Protein AF-A0A4V6NH52-F1 (afdb_monomer)

Mean predicted aligned error: 9.42 Å

pLDDT: mean 75.28, std 17.06, range [34.06, 93.0]

Structure (mmCIF, N/CA/C/O backbone):
data_AF-A0A4V6NH52-F1
#
_entry.id   AF-A0A4V6NH52-F1
#
loop_
_atom_site.group_PDB
_atom_site.id
_atom_site.type_symbol
_atom_site.label_atom_id
_atom_site.label_alt_id
_atom_site.label_comp_id
_atom_site.label_asym_id
_atom_site.label_entity_id
_atom_site.label_seq_id
_atom_site.pdbx_PDB_ins_code
_atom_site.Cartn_x
_atom_site.Cartn_y
_atom_site.Cartn_z
_atom_site.occupancy
_atom_site.B_iso_or_equiv
_atom_site.auth_seq_id
_atom_site.auth_comp_id
_atom_site.auth_asym_id
_atom_site.auth_atom_id
_atom_site.pdbx_PDB_model_num
ATOM 1 N N . MET A 1 1 ? -17.197 -12.430 18.897 1.00 43.25 1 MET A N 1
ATOM 2 C CA . MET A 1 1 ? -17.933 -11.486 18.018 1.00 43.25 1 MET A CA 1
ATOM 3 C C . MET A 1 1 ? -17.037 -10.484 17.291 1.00 43.25 1 MET A C 1
ATOM 5 O O . MET A 1 1 ? -17.205 -10.358 16.089 1.00 43.25 1 MET A O 1
ATOM 9 N N . ARG A 1 2 ? -16.056 -9.828 17.938 1.00 44.75 2 ARG A N 1
ATOM 10 C CA . ARG A 1 2 ? -15.158 -8.861 17.263 1.00 44.75 2 ARG A CA 1
ATOM 11 C C . ARG A 1 2 ? -14.350 -9.435 16.090 1.00 44.75 2 ARG A C 1
ATOM 13 O O . ARG A 1 2 ? -14.241 -8.772 15.077 1.00 44.75 2 ARG A O 1
ATOM 20 N N . ILE A 1 3 ? -13.867 -10.676 16.176 1.00 42.94 3 ILE A N 1
ATOM 21 C CA . ILE A 1 3 ? -13.068 -11.308 15.103 1.00 42.94 3 ILE A CA 1
ATOM 22 C C . ILE A 1 3 ? -13.884 -11.502 13.808 1.00 42.94 3 ILE A C 1
ATOM 24 O O . ILE A 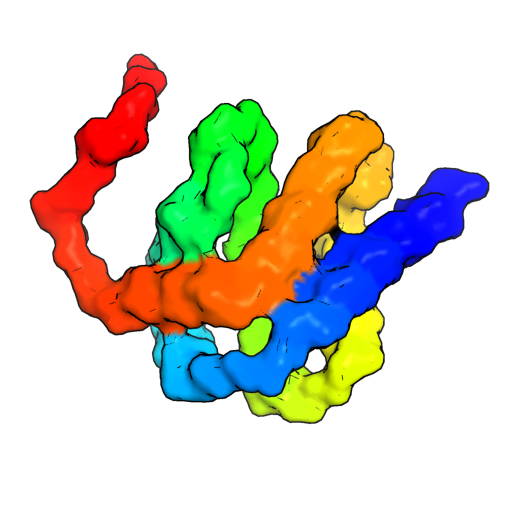1 3 ? -13.371 -11.266 12.723 1.00 42.94 3 ILE A O 1
ATOM 28 N N . LEU A 1 4 ? -15.171 -11.858 13.907 1.00 43.06 4 LEU A N 1
ATOM 29 C CA . LEU A 1 4 ? -16.048 -12.006 12.735 1.00 43.06 4 LEU A CA 1
ATOM 30 C C . LEU A 1 4 ? -16.382 -10.650 12.095 1.00 43.06 4 LEU A C 1
ATOM 32 O O . LEU A 1 4 ? -16.433 -10.548 10.874 1.00 43.06 4 LEU A O 1
ATOM 36 N N . ILE A 1 5 ? -16.539 -9.603 12.914 1.00 50.56 5 ILE A N 1
ATOM 37 C CA . ILE A 1 5 ? -16.715 -8.222 12.439 1.00 50.56 5 ILE A CA 1
ATOM 38 C C . ILE A 1 5 ? -15.435 -7.738 11.752 1.00 50.56 5 ILE A C 1
ATOM 40 O O . ILE A 1 5 ? -15.507 -7.139 10.692 1.00 50.56 5 ILE A O 1
ATOM 44 N N . VAL A 1 6 ? -14.267 -8.065 12.304 1.00 49.56 6 VAL A N 1
ATOM 45 C CA . VAL A 1 6 ? -12.950 -7.743 11.741 1.00 49.56 6 VAL A CA 1
ATOM 46 C C . VAL A 1 6 ? -12.714 -8.425 10.392 1.00 49.56 6 VAL A C 1
ATOM 48 O O . VAL A 1 6 ? -12.245 -7.785 9.455 1.00 49.56 6 VAL A O 1
ATOM 51 N N . ILE A 1 7 ? -13.078 -9.702 10.262 1.00 49.78 7 ILE A N 1
ATOM 52 C CA . ILE A 1 7 ? -12.981 -10.444 8.997 1.00 49.78 7 ILE A CA 1
ATOM 53 C C . ILE A 1 7 ? -13.972 -9.877 7.971 1.00 49.78 7 ILE A C 1
ATOM 55 O O . ILE A 1 7 ? -13.592 -9.670 6.822 1.00 49.78 7 ILE A O 1
ATOM 59 N N . GLY A 1 8 ? -15.205 -9.561 8.382 1.00 51.62 8 GLY A N 1
ATOM 60 C CA . GLY A 1 8 ? -16.200 -8.915 7.521 1.00 51.62 8 GLY A CA 1
ATOM 61 C C . GLY A 1 8 ? -15.797 -7.502 7.088 1.00 51.62 8 GLY A C 1
ATOM 62 O O . GLY A 1 8 ? -16.002 -7.126 5.938 1.00 51.62 8 GLY A O 1
ATOM 63 N N . ALA A 1 9 ? -15.158 -6.740 7.974 1.00 51.47 9 ALA A N 1
ATOM 64 C CA . ALA A 1 9 ? -14.673 -5.396 7.703 1.00 51.47 9 ALA A CA 1
ATOM 65 C C . ALA A 1 9 ? -13.452 -5.417 6.775 1.00 51.47 9 ALA A C 1
ATOM 67 O O . ALA A 1 9 ? -13.422 -4.668 5.806 1.00 51.47 9 ALA A O 1
ATOM 68 N N . ALA A 1 10 ? -12.500 -6.331 6.987 1.00 54.31 10 ALA A N 1
ATOM 69 C CA . ALA A 1 10 ? -11.389 -6.547 6.063 1.00 54.31 10 ALA A CA 1
ATOM 70 C C . ALA A 1 10 ? -11.884 -7.009 4.679 1.00 54.31 10 ALA A C 1
ATOM 72 O O . ALA A 1 10 ? -11.422 -6.495 3.665 1.00 54.31 10 ALA A O 1
ATOM 73 N N . ALA A 1 11 ? -12.883 -7.896 4.621 1.00 54.38 11 ALA A N 1
ATOM 74 C CA . ALA A 1 11 ? -13.516 -8.307 3.367 1.00 54.38 11 ALA A CA 1
ATOM 75 C C . ALA A 1 11 ? -14.263 -7.152 2.671 1.00 54.38 11 ALA A C 1
ATOM 77 O O . ALA A 1 11 ? -14.221 -7.055 1.448 1.00 54.38 11 ALA A O 1
ATOM 78 N N . ALA A 1 12 ? -14.889 -6.235 3.416 1.00 54.06 12 ALA A N 1
ATOM 79 C CA . ALA A 1 12 ? -15.529 -5.043 2.854 1.00 54.06 12 ALA A CA 1
ATOM 80 C C . ALA A 1 12 ? -14.506 -4.014 2.332 1.00 54.06 12 ALA A C 1
ATOM 82 O O . ALA A 1 12 ? -14.688 -3.464 1.245 1.00 54.06 12 ALA A O 1
ATOM 83 N N . VAL A 1 13 ? -13.404 -3.802 3.065 1.00 57.50 13 VAL A N 1
ATOM 84 C CA . VAL A 1 13 ? -12.277 -2.932 2.671 1.00 57.50 13 VAL A CA 1
ATOM 85 C C . VAL A 1 13 ? -11.646 -3.400 1.359 1.00 57.50 13 VAL A C 1
ATOM 87 O O . VAL A 1 13 ? -11.302 -2.599 0.489 1.00 57.50 13 VAL A O 1
ATOM 90 N N . ILE A 1 14 ? -11.504 -4.715 1.216 1.00 56.81 14 ILE A N 1
ATOM 91 C CA . ILE A 1 14 ? -10.701 -5.342 0.169 1.00 56.81 14 ILE A CA 1
ATOM 92 C C . ILE A 1 14 ? -11.553 -5.783 -1.029 1.00 56.81 14 ILE A C 1
ATOM 94 O O . ILE A 1 14 ? -11.146 -5.638 -2.178 1.00 56.81 14 ILE A O 1
ATOM 98 N N . GLY A 1 15 ? -12.776 -6.261 -0.801 1.00 52.19 15 GLY A N 1
ATOM 99 C CA . GLY A 1 15 ? -13.722 -6.574 -1.873 1.00 52.19 15 GLY A CA 1
ATOM 100 C C . GLY A 1 15 ? -14.159 -5.328 -2.650 1.00 52.19 15 GLY A C 1
ATOM 101 O O . GLY A 1 15 ? -14.298 -5.383 -3.870 1.00 52.19 15 GLY A O 1
ATOM 102 N N . GLY A 1 16 ? -14.311 -4.187 -1.964 1.00 50.94 16 GLY A N 1
ATOM 103 C CA . GLY A 1 16 ? -14.676 -2.914 -2.589 1.00 50.94 16 GLY A CA 1
ATOM 104 C C . GLY A 1 16 ? -13.558 -2.288 -3.426 1.00 50.94 16 GLY A C 1
ATOM 105 O O . GLY A 1 16 ? -13.843 -1.705 -4.466 1.00 50.94 16 GLY A O 1
ATOM 106 N N . THR A 1 17 ? -12.299 -2.446 -3.008 1.00 53.44 17 THR A N 1
ATOM 107 C CA . THR A 1 17 ? -11.123 -1.949 -3.743 1.00 53.44 17 THR A CA 1
ATOM 108 C C . THR A 1 17 ? -10.826 -2.791 -4.973 1.00 53.44 17 THR A C 1
ATOM 110 O O . THR A 1 17 ? -10.632 -2.251 -6.052 1.00 53.44 17 THR A O 1
ATOM 113 N N . VAL A 1 18 ? -10.859 -4.124 -4.871 1.00 55.09 18 VAL A N 1
ATOM 114 C CA . VAL A 1 18 ? -10.543 -4.993 -6.022 1.00 55.09 18 VAL A CA 1
ATOM 115 C C . VAL A 1 18 ? -11.598 -4.897 -7.144 1.00 55.09 18 VAL A C 1
ATOM 117 O O . VAL A 1 18 ? -11.301 -5.126 -8.324 1.00 55.09 18 VAL A O 1
ATOM 120 N N . ALA A 1 19 ? -12.835 -4.526 -6.800 1.00 50.69 19 ALA A N 1
ATOM 121 C CA . ALA A 1 19 ? -13.936 -4.381 -7.748 1.00 50.69 19 ALA A CA 1
ATOM 122 C C . ALA A 1 19 ? -13.826 -3.139 -8.656 1.00 50.69 19 ALA A C 1
ATOM 124 O O . ALA A 1 19 ? -14.334 -3.190 -9.778 1.00 50.69 19 ALA A O 1
ATOM 125 N N . THR A 1 20 ? -13.169 -2.056 -8.218 1.00 52.94 20 THR A N 1
ATOM 126 C CA . THR A 1 20 ? -13.100 -0.791 -8.978 1.00 52.94 20 THR A CA 1
ATOM 127 C C . THR A 1 20 ? -12.011 -0.763 -10.045 1.00 52.94 20 THR A C 1
ATOM 129 O O . THR A 1 20 ? -12.150 -0.009 -11.000 1.00 52.94 20 THR A O 1
ATOM 132 N N . PHE A 1 21 ? -10.996 -1.627 -9.960 1.00 56.69 21 PHE A N 1
ATOM 133 C CA . PHE A 1 21 ? -9.909 -1.675 -10.940 1.00 56.69 21 PHE A CA 1
ATOM 134 C C . PHE A 1 21 ? -10.385 -2.235 -12.282 1.00 56.69 21 PHE A C 1
ATOM 136 O O . PHE A 1 21 ? -10.656 -3.446 -12.405 1.00 56.69 21 PHE A O 1
ATOM 143 N N . LYS A 1 22 ? -10.504 -1.361 -13.286 1.00 55.78 22 LYS A N 1
ATOM 144 C CA . LYS A 1 22 ? -10.997 -1.736 -14.617 1.00 55.78 22 LYS A CA 1
ATOM 145 C C . LYS A 1 22 ? -9.897 -1.839 -15.669 1.00 55.78 22 LYS A C 1
ATOM 147 O O . LYS A 1 22 ? -10.048 -2.693 -16.541 1.00 55.78 22 LYS A O 1
ATOM 152 N N . VAL A 1 23 ? -8.790 -1.089 -15.584 1.00 53.56 23 VAL A N 1
ATOM 153 C CA . VAL A 1 23 ? -7.676 -1.214 -16.552 1.00 53.56 23 VAL A CA 1
ATOM 154 C C . VAL A 1 23 ? -6.312 -0.906 -15.907 1.00 53.56 23 VAL A C 1
ATOM 156 O O . VAL A 1 23 ? -6.066 0.238 -15.536 1.00 53.56 23 VAL A O 1
ATOM 159 N N . PRO A 1 24 ? -5.389 -1.881 -15.788 1.00 61.38 24 PRO A N 1
ATOM 160 C CA . PRO A 1 24 ? -4.077 -1.631 -15.197 1.00 61.38 24 PRO A CA 1
ATOM 161 C C . PRO A 1 24 ? -3.151 -0.884 -16.170 1.00 61.38 24 PRO A C 1
ATOM 163 O O . PRO A 1 24 ? -2.923 -1.335 -17.293 1.00 61.38 24 PRO A O 1
ATOM 166 N N . ASN A 1 25 ? -2.533 0.211 -15.715 1.00 71.69 25 ASN A N 1
ATOM 167 C CA . ASN A 1 25 ? -1.348 0.784 -16.360 1.00 71.69 25 ASN A CA 1
ATOM 168 C C . ASN A 1 25 ? -0.141 -0.129 -16.084 1.00 71.69 25 ASN A C 1
ATOM 170 O O . ASN A 1 25 ? 0.657 0.095 -15.173 1.00 71.69 25 ASN A O 1
ATOM 174 N N . THR A 1 26 ? -0.043 -1.208 -16.857 1.00 77.56 26 THR A N 1
ATOM 175 C CA . THR A 1 26 ? 0.943 -2.281 -16.666 1.00 77.56 26 THR A CA 1
ATOM 176 C C . THR A 1 26 ? 2.385 -1.784 -16.739 1.00 77.56 26 THR A C 1
ATOM 178 O O . THR A 1 26 ? 3.224 -2.263 -15.979 1.00 77.56 26 THR A O 1
ATOM 181 N N . ALA A 1 27 ? 2.671 -0.792 -17.588 1.00 80.81 27 ALA A N 1
ATOM 182 C CA . ALA A 1 27 ? 3.994 -0.181 -17.697 1.00 80.81 27 ALA A CA 1
ATOM 183 C C . ALA A 1 27 ? 4.384 0.561 -16.408 1.00 80.81 27 ALA A C 1
ATOM 185 O O . ALA A 1 27 ? 5.456 0.312 -15.855 1.00 80.81 27 ALA A O 1
ATOM 186 N N . GLY A 1 28 ? 3.486 1.401 -15.879 1.00 82.44 28 GLY A N 1
ATOM 187 C CA . GLY A 1 28 ? 3.703 2.098 -14.609 1.00 82.44 28 GLY A CA 1
ATOM 188 C C . GLY A 1 28 ? 3.870 1.126 -13.440 1.00 82.44 28 GLY A C 1
ATOM 189 O O . GLY A 1 28 ? 4.773 1.280 -12.625 1.00 82.44 28 GLY A O 1
ATOM 190 N N . GLN A 1 29 ? 3.060 0.066 -13.386 1.00 85.88 29 GLN A N 1
ATOM 191 C CA . GLN A 1 29 ? 3.179 -0.956 -12.340 1.00 85.88 29 GLN A CA 1
ATOM 192 C C . GLN A 1 29 ? 4.527 -1.690 -12.397 1.00 85.88 29 GLN A C 1
ATOM 194 O O . GLN A 1 29 ? 5.165 -1.886 -11.363 1.00 85.88 29 GLN A O 1
ATOM 199 N N . GLN A 1 30 ? 4.994 -2.069 -13.592 1.00 86.75 30 GLN A N 1
ATOM 200 C CA . GLN A 1 30 ? 6.300 -2.712 -13.762 1.00 86.75 30 GLN A CA 1
ATOM 201 C C . GLN A 1 30 ? 7.451 -1.795 -13.346 1.00 86.75 30 GLN A C 1
ATOM 203 O O . GLN A 1 30 ? 8.371 -2.261 -12.673 1.00 86.75 30 GLN A O 1
ATOM 208 N N . GLN A 1 31 ? 7.387 -0.508 -13.697 1.00 87.56 31 GLN A N 1
ATOM 209 C CA . GLN A 1 31 ? 8.395 0.472 -13.302 1.00 87.56 31 GLN A CA 1
ATOM 210 C C . GLN A 1 31 ? 8.451 0.632 -11.781 1.00 87.56 31 GLN A C 1
ATOM 212 O O . GLN A 1 31 ? 9.530 0.534 -11.204 1.00 87.56 31 GLN A O 1
ATOM 217 N N . VAL A 1 32 ? 7.300 0.794 -11.120 1.00 88.88 32 VAL A N 1
ATOM 218 C CA . VAL A 1 32 ? 7.233 0.895 -9.654 1.00 88.88 32 VAL A CA 1
ATOM 219 C C . VAL A 1 32 ? 7.808 -0.353 -8.986 1.00 88.88 32 VAL A C 1
ATOM 221 O O . VAL A 1 32 ? 8.596 -0.236 -8.052 1.00 88.88 32 VAL A O 1
ATOM 224 N N . LEU A 1 33 ? 7.473 -1.550 -9.476 1.00 91.25 33 LEU A N 1
ATOM 225 C CA . LEU A 1 33 ? 8.017 -2.796 -8.933 1.00 91.25 33 LEU A CA 1
ATOM 226 C C . LEU A 1 33 ? 9.529 -2.929 -9.164 1.00 91.25 33 LEU A C 1
ATOM 228 O O . LEU A 1 33 ? 10.231 -3.420 -8.284 1.00 91.25 33 LEU A O 1
ATOM 232 N N . ALA A 1 34 ? 10.044 -2.485 -10.313 1.00 90.69 34 ALA A N 1
ATOM 233 C CA . ALA A 1 34 ? 11.480 -2.470 -10.585 1.00 90.69 34 ALA A CA 1
ATOM 234 C C . ALA A 1 34 ? 12.219 -1.482 -9.666 1.00 90.69 34 ALA A C 1
ATOM 236 O O . ALA A 1 34 ? 13.239 -1.837 -9.076 1.00 90.69 34 ALA A O 1
ATOM 237 N N . SER A 1 35 ? 11.675 -0.276 -9.475 1.00 88.88 35 SER A N 1
ATOM 238 C CA . SER A 1 35 ? 12.194 0.701 -8.512 1.00 88.88 35 SER A CA 1
ATOM 239 C C . SER A 1 35 ? 12.165 0.152 -7.088 1.00 88.88 35 SER A C 1
ATOM 241 O O . SER A 1 35 ? 13.155 0.271 -6.373 1.00 88.88 35 SER A O 1
ATOM 243 N N . TYR A 1 36 ? 11.081 -0.524 -6.698 1.00 90.44 36 TYR A N 1
ATOM 244 C CA . TYR A 1 36 ? 10.953 -1.131 -5.374 1.00 90.44 36 TYR A CA 1
ATOM 245 C C . TYR A 1 36 ? 11.983 -2.241 -5.146 1.00 90.44 36 TYR A C 1
ATOM 247 O O . TYR A 1 36 ? 12.519 -2.355 -4.051 1.00 9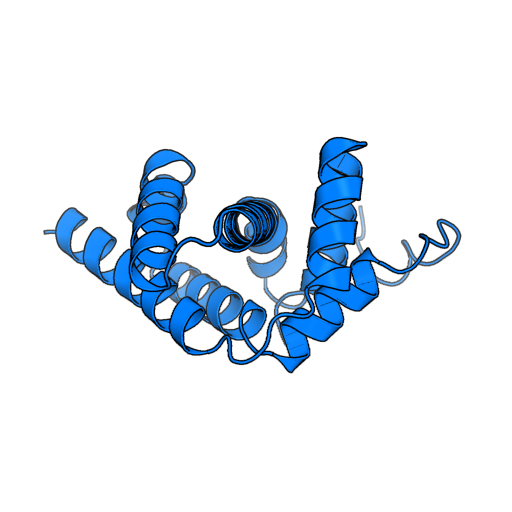0.44 36 TYR A O 1
ATOM 255 N N . GLN A 1 37 ? 12.306 -3.033 -6.172 1.00 92.19 37 GLN A N 1
ATOM 256 C CA . GLN A 1 37 ? 13.376 -4.033 -6.094 1.00 92.19 37 GLN A CA 1
ATOM 257 C C . GLN A 1 37 ? 14.768 -3.403 -5.947 1.00 92.19 37 GLN A C 1
ATOM 259 O O . GLN A 1 37 ? 15.616 -3.977 -5.267 1.00 92.19 37 GLN A O 1
ATOM 264 N N . ALA A 1 38 ? 15.006 -2.248 -6.573 1.00 92.75 38 ALA A N 1
ATOM 265 C CA . ALA A 1 38 ? 16.285 -1.544 -6.503 1.00 92.75 38 ALA A CA 1
ATOM 266 C C . ALA A 1 38 ? 16.472 -0.793 -5.173 1.00 92.75 38 ALA A C 1
ATOM 268 O O . ALA A 1 38 ? 17.523 -0.902 -4.545 1.00 92.75 38 ALA A O 1
ATOM 269 N N . ASP A 1 39 ? 15.452 -0.053 -4.735 1.00 92.06 39 ASP A N 1
ATOM 270 C CA . ASP A 1 39 ? 15.426 0.654 -3.455 1.00 92.06 39 ASP A CA 1
ATOM 271 C C . ASP A 1 39 ? 14.002 0.642 -2.864 1.00 92.06 39 ASP A C 1
ATOM 273 O O . ASP A 1 39 ? 13.173 1.514 -3.173 1.00 92.06 39 ASP A O 1
ATOM 277 N N . PRO A 1 40 ? 13.703 -0.327 -1.977 1.00 91.50 40 PRO A N 1
ATOM 278 C CA . PRO A 1 40 ? 12.395 -0.432 -1.344 1.00 91.50 40 PRO A CA 1
ATOM 279 C C . PRO A 1 40 ? 12.025 0.804 -0.522 1.00 91.50 40 PRO A C 1
ATOM 281 O O . PRO A 1 40 ? 10.856 1.189 -0.474 1.00 91.50 40 PRO A O 1
ATOM 284 N N . LYS A 1 41 ? 13.006 1.430 0.143 1.00 91.19 41 LYS A N 1
ATOM 285 C CA . LYS A 1 41 ? 12.757 2.550 1.059 1.00 91.19 41 LYS A CA 1
ATOM 286 C C . LYS A 1 41 ? 12.447 3.820 0.283 1.00 91.19 41 LYS A C 1
ATOM 288 O O . LYS A 1 41 ? 11.446 4.470 0.578 1.00 91.19 41 LYS A O 1
ATOM 293 N N . ALA A 1 42 ? 13.270 4.152 -0.710 1.00 89.25 42 ALA A N 1
ATOM 294 C CA . ALA A 1 42 ? 13.031 5.319 -1.551 1.00 89.25 42 ALA A CA 1
ATOM 295 C C . ALA A 1 42 ? 11.720 5.173 -2.329 1.00 89.25 42 ALA A C 1
ATOM 297 O O . ALA A 1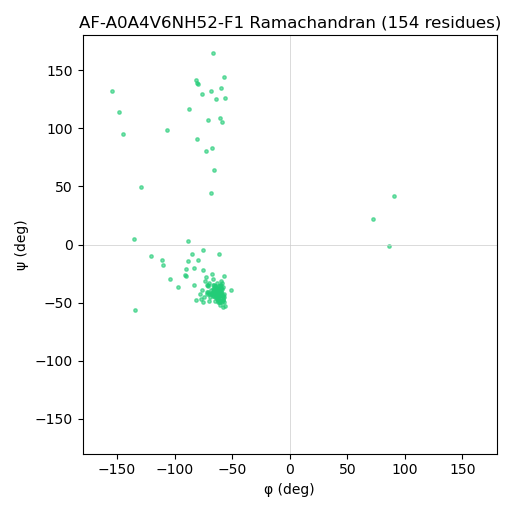 42 ? 10.915 6.100 -2.359 1.00 89.25 42 ALA A O 1
ATOM 298 N N . THR A 1 43 ? 11.451 3.983 -2.872 1.00 90.25 43 THR A N 1
ATOM 299 C CA . THR A 1 43 ? 10.222 3.744 -3.635 1.00 90.25 43 THR A CA 1
ATOM 300 C C . THR A 1 43 ? 8.976 3.837 -2.758 1.00 90.25 43 THR A C 1
ATOM 302 O O . THR A 1 43 ? 7.993 4.443 -3.176 1.00 90.25 43 THR A O 1
ATOM 305 N N . LEU A 1 44 ? 9.002 3.316 -1.524 1.00 91.56 44 LEU A N 1
ATOM 306 C CA . LEU A 1 44 ? 7.886 3.498 -0.587 1.00 91.56 44 LEU A CA 1
ATOM 307 C C . LEU A 1 44 ? 7.649 4.965 -0.242 1.00 91.56 44 LEU A C 1
ATOM 309 O O . LEU A 1 44 ? 6.496 5.373 -0.162 1.00 91.56 44 LEU A O 1
ATOM 313 N N . LEU A 1 45 ? 8.707 5.763 -0.083 1.00 92.00 45 LEU A N 1
ATOM 314 C CA . LEU A 1 45 ? 8.573 7.199 0.167 1.00 92.00 45 LEU A CA 1
ATOM 315 C C . LEU A 1 45 ? 7.970 7.937 -1.040 1.00 92.00 45 LEU A C 1
ATOM 317 O O . LE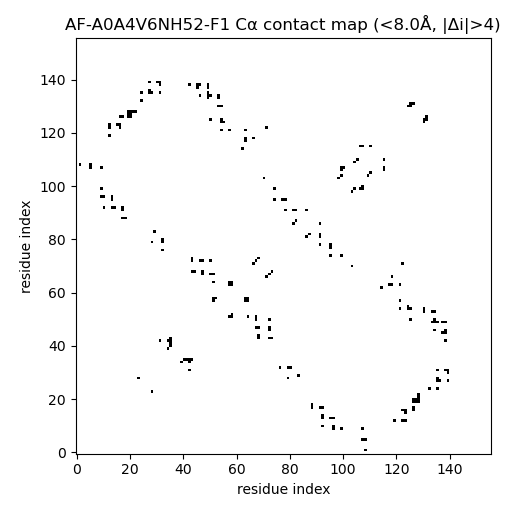U A 1 45 ? 7.127 8.822 -0.872 1.00 92.00 45 LEU A O 1
ATOM 321 N N . SER A 1 46 ? 8.359 7.554 -2.259 1.00 91.31 46 SER A N 1
ATOM 322 C CA . SER A 1 46 ? 7.759 8.076 -3.491 1.00 91.31 46 SER A CA 1
ATOM 323 C C . SER A 1 46 ? 6.286 7.688 -3.608 1.00 91.31 46 SER A C 1
ATOM 325 O O . SER A 1 46 ? 5.466 8.534 -3.950 1.00 91.31 46 SER A O 1
ATOM 327 N N . ILE A 1 47 ? 5.932 6.442 -3.280 1.00 92.50 47 ILE A N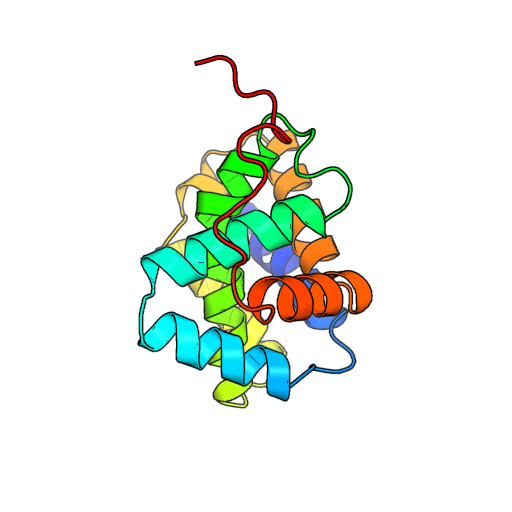 1
ATOM 328 C CA . ILE A 1 47 ? 4.540 5.971 -3.257 1.00 92.50 47 ILE A CA 1
ATOM 329 C C . ILE A 1 47 ? 3.736 6.701 -2.175 1.00 92.50 47 ILE A C 1
ATOM 331 O O . ILE A 1 47 ? 2.616 7.121 -2.445 1.00 92.50 47 ILE A O 1
ATOM 335 N N . GLU A 1 48 ? 4.296 6.897 -0.976 1.00 93.00 48 GLU A N 1
ATOM 336 C CA . GLU A 1 48 ? 3.671 7.675 0.104 1.00 93.00 48 GLU A CA 1
ATOM 337 C C . GLU A 1 48 ? 3.344 9.087 -0.383 1.00 93.00 48 GLU A C 1
ATOM 339 O O . GLU A 1 48 ? 2.192 9.508 -0.320 1.00 93.00 48 GLU A O 1
ATOM 344 N N . THR A 1 49 ? 4.334 9.784 -0.941 1.00 91.44 49 THR A N 1
ATOM 345 C CA . THR A 1 49 ? 4.156 11.135 -1.490 1.00 91.44 49 THR A CA 1
ATOM 346 C C . THR A 1 49 ? 3.092 11.156 -2.585 1.00 91.44 49 THR A C 1
ATOM 348 O O . THR A 1 49 ? 2.171 11.966 -2.534 1.00 91.44 49 THR A O 1
ATOM 351 N N . ALA A 1 50 ? 3.164 10.221 -3.532 1.00 92.25 50 ALA A N 1
ATOM 352 C CA . ALA A 1 50 ? 2.210 10.120 -4.627 1.00 92.25 50 ALA A CA 1
ATOM 353 C C . ALA A 1 50 ? 0.776 9.871 -4.133 1.00 92.25 50 ALA A C 1
ATOM 355 O O . ALA A 1 50 ? -0.163 10.479 -4.634 1.00 92.25 50 ALA A O 1
ATOM 356 N N . ILE A 1 51 ? 0.587 9.022 -3.120 1.00 91.50 51 ILE A N 1
ATOM 357 C CA . ILE A 1 51 ? -0.725 8.795 -2.505 1.00 91.50 51 ILE A CA 1
ATOM 358 C C . ILE A 1 51 ? -1.235 10.075 -1.834 1.00 91.50 51 ILE A C 1
ATOM 360 O O . ILE A 1 51 ? -2.403 10.419 -2.007 1.00 91.50 51 ILE A O 1
ATOM 364 N N . LEU A 1 52 ? -0.380 10.797 -1.102 1.00 91.50 52 LEU A N 1
ATOM 365 C CA . LEU A 1 52 ? -0.759 12.054 -0.449 1.00 91.50 52 LEU A CA 1
ATOM 366 C C . LEU A 1 52 ? -1.168 13.146 -1.446 1.00 91.50 52 LEU A C 1
ATOM 368 O O . LEU A 1 52 ? -2.049 13.951 -1.142 1.00 91.50 52 LEU A O 1
ATOM 372 N N . GLU A 1 53 ? -0.547 13.162 -2.624 1.00 91.56 53 GLU A N 1
ATOM 373 C CA . GLU A 1 53 ? -0.865 14.093 -3.708 1.00 91.56 53 GLU A CA 1
ATOM 374 C C . GLU A 1 53 ? -2.129 13.696 -4.478 1.00 91.56 53 GLU A C 1
ATOM 376 O O . GLU A 1 53 ? -2.954 14.55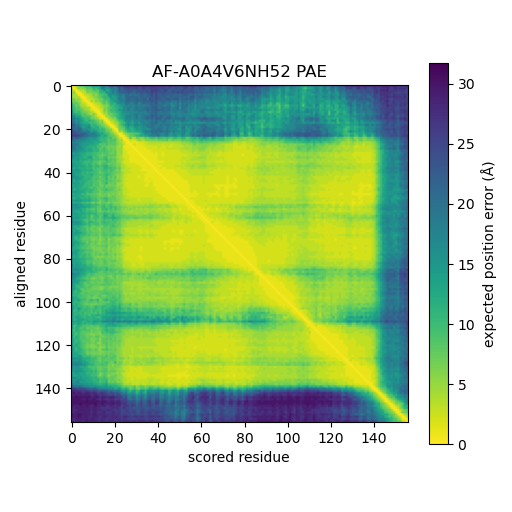2 -4.797 1.00 91.56 53 GLU A O 1
ATOM 381 N N . CYS A 1 54 ? -2.284 12.408 -4.782 1.00 90.31 54 CYS A N 1
ATOM 382 C CA . CYS A 1 54 ? -3.311 11.919 -5.696 1.00 90.31 54 CYS A CA 1
ATOM 383 C C . CYS A 1 54 ? -4.624 11.535 -5.007 1.00 90.31 54 CYS A C 1
ATOM 385 O O . CYS A 1 54 ? -5.666 11.574 -5.655 1.00 90.31 54 CYS A O 1
ATOM 387 N N . VAL A 1 55 ? -4.614 11.151 -3.724 1.00 90.31 55 VAL A N 1
ATOM 388 C CA . VAL A 1 55 ? -5.835 10.739 -3.014 1.00 90.31 55 VAL A CA 1
ATOM 389 C C . VAL A 1 55 ? -6.527 11.960 -2.393 1.00 90.31 55 VAL A C 1
ATOM 391 O O . VAL A 1 55 ? -6.005 12.566 -1.453 1.00 90.31 55 VAL A O 1
ATOM 394 N N . PRO A 1 56 ? -7.754 12.310 -2.820 1.00 86.38 56 PRO A N 1
ATOM 395 C CA . PRO A 1 56 ? -8.423 13.504 -2.318 1.00 86.38 56 PRO A CA 1
ATOM 396 C C . PRO A 1 56 ? -8.732 13.422 -0.819 1.00 86.38 56 PRO A C 1
ATOM 398 O O . PRO A 1 56 ? -9.443 12.516 -0.359 1.00 86.38 56 PRO A O 1
ATOM 401 N N . GLY A 1 57 ? -8.263 14.419 -0.067 1.00 86.31 57 GLY A N 1
ATOM 402 C CA . GLY A 1 57 ? -8.561 14.580 1.357 1.00 86.31 57 GLY A CA 1
ATOM 403 C C . GLY A 1 57 ? -7.637 13.812 2.306 1.00 86.31 57 GLY A C 1
ATOM 404 O O . GLY A 1 57 ? -7.849 13.880 3.516 1.00 86.31 57 GLY A O 1
ATOM 405 N N . ILE A 1 58 ? -6.655 13.048 1.805 1.00 88.44 58 ILE A N 1
ATOM 406 C CA . ILE A 1 58 ? -5.802 12.217 2.671 1.00 88.44 58 ILE A CA 1
ATOM 407 C C . ILE A 1 58 ? -4.753 13.035 3.422 1.00 88.44 58 ILE A C 1
ATOM 409 O O . ILE A 1 58 ? -4.522 12.808 4.607 1.00 88.44 58 ILE A O 1
ATOM 413 N N . ALA A 1 59 ? -4.161 14.033 2.768 1.00 87.00 59 ALA A N 1
ATOM 414 C CA . ALA A 1 59 ? -3.106 14.839 3.369 1.00 87.00 59 ALA A CA 1
ATOM 415 C C . ALA A 1 59 ? -3.639 15.847 4.400 1.00 87.00 59 ALA A C 1
ATOM 417 O O . ALA A 1 59 ? -2.908 16.284 5.283 1.00 87.00 59 ALA A O 1
ATOM 418 N N . GLN A 1 60 ? -4.927 16.196 4.316 1.00 88.19 60 GLN A N 1
ATOM 419 C CA . GLN A 1 60 ? -5.602 17.059 5.290 1.00 88.19 60 GLN A CA 1
ATOM 420 C C . GLN A 1 60 ? -6.119 16.280 6.508 1.00 88.19 60 GLN A C 1
ATOM 422 O O . GLN A 1 60 ? -6.578 16.884 7.478 1.00 88.19 60 GLN A O 1
ATOM 427 N N . SER A 1 61 ? -6.065 14.946 6.473 1.00 84.69 61 SER A N 1
ATOM 428 C CA . SER A 1 61 ? -6.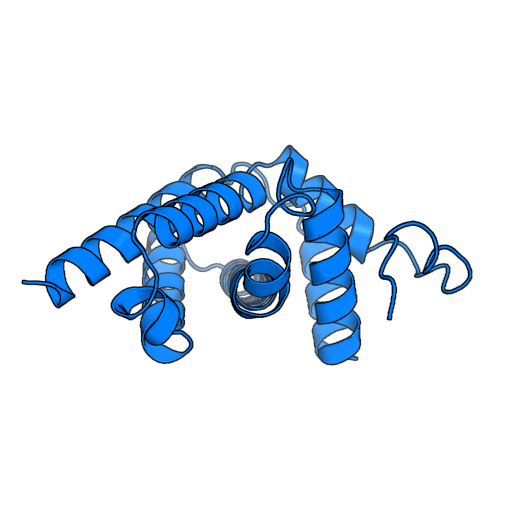509 14.117 7.584 1.00 84.69 61 SER A CA 1
ATOM 429 C C . SER A 1 61 ? -5.454 13.997 8.668 1.00 84.69 61 SER A C 1
ATOM 431 O O . SER A 1 61 ? -4.263 13.818 8.413 1.00 84.69 61 SER A O 1
ATOM 433 N N . ARG A 1 62 ? -5.933 14.002 9.915 1.00 84.88 62 ARG A N 1
ATOM 434 C CA . ARG A 1 62 ? -5.116 13.753 11.102 1.00 84.88 62 ARG A CA 1
ATOM 435 C C . ARG A 1 62 ? -4.458 12.369 11.078 1.00 84.88 62 ARG A C 1
ATOM 437 O O . ARG A 1 62 ? -3.372 12.213 11.628 1.00 84.88 62 ARG A O 1
ATOM 444 N N . VAL A 1 63 ? -5.113 11.379 10.470 1.00 83.69 63 VAL A N 1
ATOM 445 C CA . VAL A 1 63 ? -4.648 9.982 10.424 1.00 83.69 63 VAL A CA 1
ATOM 446 C C . VAL A 1 63 ? -4.194 9.555 9.028 1.00 83.69 63 VAL A C 1
ATOM 448 O O . VAL A 1 63 ? -3.430 8.600 8.907 1.00 83.69 63 VAL A O 1
ATOM 451 N N . GLY A 1 64 ? -4.585 10.289 7.981 1.00 83.44 64 GLY A N 1
ATOM 452 C CA . GLY A 1 64 ? -4.311 9.955 6.582 1.00 83.44 64 GLY A CA 1
ATOM 453 C C . GLY A 1 64 ? -2.825 9.795 6.260 1.00 83.44 64 GLY A C 1
ATOM 454 O O . GLY A 1 64 ? -2.451 8.807 5.633 1.00 83.44 64 GLY A O 1
ATOM 455 N N . MET A 1 65 ? -1.951 10.677 6.761 1.00 88.38 65 MET A N 1
ATOM 456 C CA . MET A 1 65 ? -0.495 10.521 6.588 1.00 88.38 65 MET A CA 1
ATOM 457 C C . MET A 1 65 ? 0.047 9.258 7.269 1.00 88.38 65 MET A C 1
ATOM 459 O O . MET A 1 65 ? 0.803 8.495 6.666 1.00 88.38 65 MET A O 1
ATOM 463 N N . SER A 1 66 ? -0.375 8.997 8.510 1.00 87.94 66 SER A N 1
ATOM 464 C CA . SER A 1 66 ? 0.062 7.813 9.260 1.00 87.94 66 SER A CA 1
ATOM 465 C C . SER A 1 66 ? -0.394 6.520 8.582 1.00 87.94 66 SER A C 1
ATOM 467 O O . SER A 1 66 ? 0.401 5.590 8.428 1.00 87.94 66 SER A O 1
ATOM 469 N N . PHE A 1 67 ? -1.639 6.480 8.106 1.00 88.25 67 PHE A N 1
ATOM 470 C CA . PHE A 1 67 ? -2.180 5.354 7.350 1.00 88.25 67 PHE A CA 1
ATOM 471 C C . PHE A 1 67 ? -1.512 5.171 5.998 1.00 88.25 67 PHE A C 1
ATOM 473 O O . PHE A 1 67 ? -1.246 4.033 5.613 1.00 88.25 67 PHE A O 1
ATOM 480 N N . THR A 1 68 ? -1.189 6.264 5.308 1.00 88.31 68 THR A N 1
ATOM 481 C CA . THR A 1 68 ? -0.495 6.200 4.022 1.00 88.31 68 THR A CA 1
ATOM 482 C C . THR A 1 68 ? 0.834 5.478 4.166 1.00 88.31 68 THR A C 1
ATOM 484 O O . THR A 1 68 ? 1.059 4.471 3.497 1.00 88.31 68 THR A O 1
ATOM 487 N N . ARG A 1 69 ? 1.667 5.929 5.108 1.00 90.12 69 ARG A N 1
ATOM 488 C CA . ARG A 1 69 ? 2.976 5.327 5.374 1.00 90.12 69 ARG A CA 1
ATOM 489 C C . ARG A 1 69 ? 2.875 3.886 5.860 1.00 90.12 69 ARG A C 1
ATOM 491 O O . ARG A 1 69 ? 3.631 3.025 5.424 1.00 90.12 69 ARG A O 1
ATOM 498 N N . SER A 1 70 ? 1.976 3.640 6.809 1.00 85.88 70 SER A N 1
ATOM 499 C CA . SER A 1 70 ? 2.006 2.403 7.594 1.00 85.88 70 SER A CA 1
ATOM 500 C C . SER A 1 70 ? 1.183 1.281 6.982 1.00 85.88 70 SER A C 1
ATOM 502 O O . SER A 1 70 ? 1.405 0.138 7.347 1.00 85.88 70 SER A O 1
ATOM 504 N N . VAL A 1 71 ? 0.211 1.585 6.118 1.00 87.06 71 VAL A N 1
ATOM 505 C CA . VAL A 1 71 ? -0.766 0.600 5.627 1.00 87.06 71 VAL A CA 1
ATOM 506 C C . VAL A 1 71 ? -0.947 0.709 4.121 1.00 87.06 71 VAL A C 1
ATOM 508 O O . VAL A 1 71 ? -0.736 -0.271 3.417 1.00 87.06 71 VAL A O 1
ATOM 511 N N . ILE A 1 72 ? -1.316 1.886 3.610 1.00 89.06 72 ILE A N 1
ATOM 512 C CA . ILE A 1 72 ? -1.763 2.035 2.218 1.00 89.06 72 ILE A CA 1
ATOM 513 C C . ILE A 1 72 ? -0.597 1.846 1.243 1.00 89.06 72 ILE A C 1
ATOM 515 O O . ILE A 1 72 ? -0.734 1.066 0.308 1.00 89.06 72 ILE A O 1
ATOM 519 N N . ALA A 1 73 ? 0.553 2.496 1.457 1.00 90.19 73 ALA A N 1
ATOM 520 C CA . ALA A 1 73 ? 1.704 2.361 0.561 1.00 90.19 73 ALA A CA 1
ATOM 521 C C . ALA A 1 73 ? 2.266 0.922 0.520 1.00 90.19 73 ALA A C 1
ATOM 523 O O . ALA A 1 73 ? 2.431 0.394 -0.582 1.00 90.19 73 ALA A O 1
ATOM 524 N N . PRO A 1 74 ? 2.492 0.228 1.657 1.00 90.31 74 PRO A N 1
ATOM 525 C CA . PRO A 1 74 ? 2.914 -1.174 1.623 1.00 90.31 74 PRO A CA 1
ATOM 526 C C . PRO A 1 74 ? 1.863 -2.110 1.008 1.00 90.31 74 PRO A C 1
ATOM 528 O O . PRO A 1 74 ? 2.211 -2.978 0.205 1.00 90.31 74 PRO A O 1
ATOM 531 N N . LEU A 1 75 ? 0.575 -1.907 1.318 1.00 87.38 75 LEU A N 1
ATOM 532 C CA . LEU A 1 75 ? -0.514 -2.686 0.725 1.00 87.38 75 LEU A CA 1
ATOM 533 C C . LEU A 1 75 ? -0.585 -2.480 -0.793 1.00 87.38 75 LEU A C 1
ATOM 535 O O . LEU A 1 75 ? -0.806 -3.436 -1.532 1.00 87.38 75 LEU A O 1
ATOM 539 N N . TYR A 1 76 ? -0.366 -1.252 -1.264 1.00 88.31 76 TYR A N 1
ATOM 540 C CA . TYR A 1 76 ? -0.346 -0.922 -2.683 1.00 88.31 76 TYR A CA 1
ATOM 541 C C . TYR A 1 76 ? 0.775 -1.670 -3.415 1.00 88.31 76 TYR A C 1
ATOM 543 O O . TYR A 1 76 ? 0.525 -2.296 -4.440 1.00 88.31 76 TYR A O 1
ATOM 551 N N . VAL A 1 77 ? 1.988 -1.709 -2.856 1.00 89.62 77 VAL A N 1
ATOM 552 C CA . VAL A 1 77 ? 3.095 -2.506 -3.417 1.00 89.62 77 VAL A CA 1
ATOM 553 C C . VAL A 1 77 ? 2.755 -3.998 -3.444 1.00 89.62 77 VAL A C 1
ATOM 555 O O . VAL A 1 77 ? 2.979 -4.664 -4.456 1.00 89.62 77 VAL A O 1
ATOM 558 N N . HIS A 1 78 ? 2.173 -4.527 -2.365 1.00 89.19 78 HIS A N 1
ATOM 559 C CA . HIS A 1 78 ? 1.749 -5.926 -2.310 1.00 89.19 78 HIS A CA 1
ATOM 560 C C . HIS A 1 78 ? 0.698 -6.245 -3.386 1.00 89.19 78 HIS A C 1
ATOM 562 O O . HIS A 1 78 ? 0.823 -7.238 -4.100 1.00 89.19 78 HIS A O 1
ATOM 568 N N . LEU A 1 79 ? -0.281 -5.360 -3.583 1.00 86.62 79 LEU A N 1
ATOM 569 C CA . LEU A 1 79 ? -1.264 -5.457 -4.661 1.00 86.62 79 LEU A CA 1
ATOM 570 C C . LEU A 1 79 ? -0.598 -5.487 -6.046 1.00 86.62 79 LEU A C 1
ATOM 572 O O . LEU A 1 79 ? -0.976 -6.309 -6.883 1.00 86.62 79 LEU A O 1
ATOM 576 N N . LEU A 1 80 ? 0.402 -4.635 -6.296 1.00 87.56 80 LEU A N 1
ATOM 577 C CA . LEU A 1 80 ? 1.139 -4.643 -7.563 1.00 87.56 80 LEU A CA 1
ATOM 578 C C . LEU A 1 80 ? 1.866 -5.975 -7.801 1.00 87.56 80 LEU A C 1
ATOM 580 O O . LEU A 1 80 ? 1.843 -6.486 -8.922 1.00 87.56 80 LEU A O 1
ATOM 584 N N . HIS A 1 81 ? 2.457 -6.570 -6.761 1.00 89.19 81 HIS A N 1
ATOM 585 C CA . HIS A 1 81 ? 3.064 -7.901 -6.849 1.00 89.19 81 HIS A CA 1
ATOM 586 C C . HIS A 1 81 ? 2.044 -8.979 -7.228 1.00 89.19 81 HIS A C 1
ATOM 588 O O . HIS A 1 81 ? 2.260 -9.703 -8.198 1.00 89.19 81 HIS A O 1
ATOM 594 N N . LEU A 1 82 ? 0.901 -9.027 -6.538 1.00 85.50 82 LEU A N 1
ATOM 595 C CA . LEU A 1 82 ? -0.157 -10.003 -6.819 1.00 85.50 82 LEU A CA 1
ATOM 596 C C . LEU A 1 82 ? -0.694 -9.883 -8.254 1.00 85.50 82 LEU A C 1
ATOM 598 O O . LEU A 1 82 ? -0.967 -10.885 -8.914 1.00 85.50 82 LEU A O 1
ATOM 602 N N . ARG A 1 83 ? -0.808 -8.653 -8.771 1.00 82.75 83 ARG A N 1
ATOM 603 C CA . ARG A 1 83 ? -1.196 -8.407 -10.168 1.00 82.75 83 ARG A CA 1
ATOM 604 C C . ARG A 1 83 ? -0.132 -8.869 -11.155 1.00 82.75 83 ARG A C 1
ATOM 606 O O . ARG A 1 83 ? -0.479 -9.464 -12.172 1.00 82.75 83 ARG A O 1
ATOM 613 N N . LYS A 1 84 ? 1.149 -8.622 -10.865 1.00 84.81 84 LYS A N 1
ATOM 614 C CA . LYS A 1 84 ? 2.267 -9.108 -11.690 1.00 84.81 84 LYS A CA 1
ATOM 615 C C . LYS A 1 84 ? 2.288 -10.637 -11.764 1.00 84.81 84 LYS A C 1
ATOM 617 O O . LYS A 1 84 ? 2.629 -11.183 -12.807 1.00 84.81 84 LYS A O 1
ATOM 622 N N . GLU A 1 85 ? 1.898 -11.311 -10.687 1.00 85.19 85 GLU A N 1
ATOM 623 C CA . GLU A 1 85 ? 1.770 -12.773 -10.61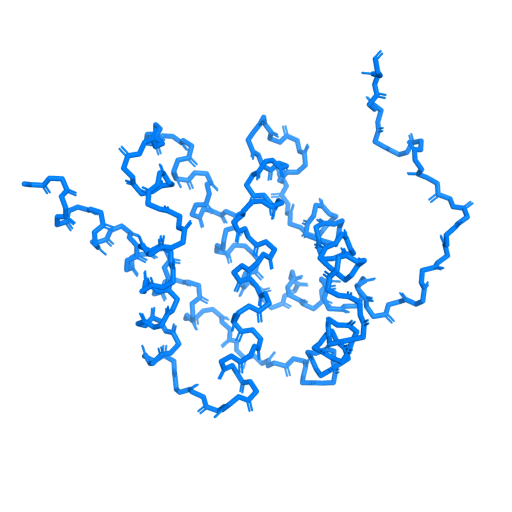3 1.00 85.19 85 GLU A CA 1
ATOM 624 C C . GLU A 1 85 ? 0.526 -13.317 -11.335 1.00 85.19 85 GLU A C 1
ATOM 626 O O . GLU A 1 85 ? 0.360 -14.529 -11.449 1.00 85.19 85 GLU A O 1
ATOM 631 N N . GLY A 1 86 ? -0.343 -12.442 -11.853 1.00 80.62 86 GLY A N 1
ATOM 632 C CA . GLY A 1 86 ? -1.556 -12.840 -12.564 1.00 80.62 86 GLY A CA 1
ATOM 633 C C . GLY A 1 86 ? -2.639 -13.413 -11.650 1.00 80.62 86 GLY A C 1
ATOM 634 O O . GLY A 1 86 ? -3.510 -14.137 -12.131 1.00 80.62 86 GLY A O 1
ATOM 635 N N . ALA A 1 87 ? -2.599 -13.108 -10.347 1.00 79.75 87 ALA A N 1
ATOM 636 C CA . ALA A 1 87 ? -3.626 -13.548 -9.414 1.00 79.75 87 ALA A CA 1
ATOM 637 C C . ALA A 1 87 ? -5.002 -13.010 -9.839 1.00 79.75 87 ALA A C 1
ATOM 639 O O . ALA A 1 87 ? -5.157 -11.831 -10.171 1.00 79.75 87 ALA A O 1
ATOM 640 N N . ASP A 1 88 ? -6.018 -13.872 -9.820 1.00 80.69 88 ASP A N 1
ATOM 641 C CA . ASP A 1 88 ? -7.384 -13.440 -10.090 1.00 80.69 88 ASP A CA 1
ATOM 642 C C . ASP A 1 88 ? -7.906 -12.504 -8.983 1.00 80.69 88 ASP A C 1
ATOM 644 O O . ASP A 1 88 ? -7.351 -12.406 -7.885 1.00 80.69 88 ASP A O 1
ATOM 648 N N . LYS A 1 89 ? -9.005 -11.794 -9.258 1.00 73.69 89 LYS A N 1
ATOM 649 C CA . LYS A 1 89 ? -9.575 -10.811 -8.323 1.00 73.69 89 LYS A CA 1
ATOM 650 C C . LYS A 1 89 ? -9.933 -11.412 -6.955 1.00 73.69 89 LYS A C 1
ATOM 652 O O . LYS A 1 89 ? -9.758 -10.742 -5.938 1.00 73.69 89 LYS A O 1
ATOM 657 N N . ALA A 1 90 ? -10.421 -12.651 -6.910 1.00 76.19 90 ALA A N 1
ATOM 658 C CA . ALA A 1 90 ? -10.782 -13.303 -5.655 1.00 76.19 90 ALA A CA 1
ATOM 659 C C . ALA A 1 90 ? -9.527 -13.684 -4.855 1.00 76.19 90 ALA A C 1
ATOM 661 O O . ALA A 1 90 ? -9.471 -13.449 -3.647 1.00 76.19 90 ALA A O 1
ATOM 662 N N . ALA A 1 91 ? -8.493 -14.180 -5.533 1.00 79.75 91 ALA A N 1
ATOM 663 C CA . ALA A 1 91 ? -7.194 -14.480 -4.951 1.00 79.75 91 ALA A CA 1
ATOM 664 C C . ALA A 1 91 ? -6.496 -13.214 -4.433 1.00 79.75 91 ALA A C 1
ATOM 666 O O . ALA A 1 91 ? -5.994 -13.223 -3.312 1.00 79.75 91 ALA A O 1
ATOM 667 N N . ILE A 1 92 ? -6.517 -12.107 -5.187 1.00 79.19 92 ILE A N 1
ATOM 668 C CA . ILE A 1 92 ? -5.999 -10.806 -4.731 1.00 79.19 92 ILE A CA 1
ATOM 669 C C . ILE A 1 92 ? -6.724 -10.373 -3.456 1.00 79.19 92 ILE A C 1
ATOM 671 O O . ILE A 1 92 ? -6.085 -10.006 -2.471 1.00 79.19 92 ILE A O 1
ATOM 675 N N . SER A 1 93 ? -8.056 -10.452 -3.456 1.00 75.00 93 SER A N 1
ATOM 676 C CA . SER A 1 93 ? -8.880 -10.074 -2.308 1.00 75.00 93 SER A CA 1
ATOM 677 C C . SER A 1 93 ? -8.520 -10.893 -1.057 1.00 75.00 93 SER A C 1
ATOM 679 O O . SER A 1 93 ? -8.215 -10.334 -0.002 1.00 75.00 93 SER A O 1
ATOM 681 N N . ALA A 1 94 ? -8.447 -12.219 -1.187 1.00 79.44 94 ALA A N 1
ATOM 682 C CA . ALA A 1 94 ? -8.087 -13.109 -0.087 1.00 79.44 94 ALA A CA 1
ATOM 683 C C . ALA A 1 94 ? -6.650 -12.884 0.417 1.00 79.44 94 ALA A C 1
ATOM 685 O O . ALA A 1 94 ? -6.402 -12.895 1.626 1.00 79.44 94 ALA A O 1
ATOM 686 N N . GLN A 1 95 ? -5.695 -12.658 -0.489 1.00 83.38 95 GLN A N 1
ATOM 687 C CA . GLN A 1 95 ? -4.295 -12.437 -0.126 1.00 83.38 95 GLN A CA 1
ATOM 688 C C . GLN A 1 95 ? -4.084 -11.094 0.571 1.00 83.38 95 GLN A C 1
ATOM 690 O O . GLN A 1 95 ? -3.441 -11.057 1.618 1.00 83.38 95 GLN A O 1
ATOM 695 N N . MET A 1 96 ? -4.707 -10.019 0.086 1.00 80.50 96 MET A N 1
ATOM 696 C CA . MET A 1 96 ? -4.682 -8.729 0.779 1.00 80.50 96 MET A CA 1
ATOM 697 C C . MET A 1 96 ? -5.338 -8.817 2.162 1.00 80.50 96 MET A C 1
ATOM 699 O O . MET A 1 96 ? -4.827 -8.240 3.120 1.00 80.50 96 MET A O 1
ATOM 703 N N . GLN A 1 97 ? -6.429 -9.579 2.306 1.00 77.19 97 GLN A N 1
ATOM 704 C CA . GLN A 1 97 ? -7.058 -9.800 3.611 1.00 77.19 97 GLN A CA 1
ATOM 705 C C . GLN A 1 97 ? -6.108 -10.491 4.579 1.00 77.19 97 GLN A C 1
ATOM 707 O O . GLN A 1 97 ? -5.931 -10.037 5.711 1.00 77.19 97 GLN A O 1
ATOM 712 N N . LYS A 1 98 ? -5.468 -11.565 4.119 1.00 81.88 98 LYS A N 1
ATOM 713 C CA . LYS A 1 98 ? -4.473 -12.293 4.901 1.00 81.88 98 LYS A CA 1
ATOM 714 C C . LYS A 1 98 ? -3.303 -11.388 5.291 1.00 81.88 98 LYS A C 1
ATOM 716 O O . LYS A 1 98 ? -2.869 -11.431 6.438 1.00 81.88 98 LYS A O 1
ATOM 721 N N . TRP A 1 99 ? -2.840 -10.546 4.371 1.00 84.44 99 TRP A N 1
ATOM 722 C CA . TRP A 1 99 ? -1.756 -9.602 4.618 1.00 84.44 99 TRP A CA 1
ATOM 723 C C . TRP A 1 99 ? -2.122 -8.580 5.704 1.00 84.44 99 TRP A C 1
ATOM 725 O O . TRP A 1 99 ? -1.387 -8.456 6.677 1.00 84.44 99 TRP A O 1
ATOM 735 N N . ILE A 1 100 ? -3.291 -7.927 5.631 1.00 78.06 100 ILE A N 1
ATOM 736 C CA . ILE A 1 100 ? -3.712 -6.951 6.658 1.00 78.06 100 ILE A CA 1
ATOM 737 C C . ILE A 1 100 ? -3.878 -7.623 8.030 1.00 78.06 100 ILE A C 1
ATOM 739 O O . ILE A 1 100 ? -3.479 -7.053 9.044 1.00 78.06 100 ILE A O 1
ATOM 743 N N . VAL A 1 101 ? -4.446 -8.833 8.077 1.00 79.44 101 VAL A N 1
ATOM 744 C CA . VAL A 1 101 ? -4.618 -9.582 9.334 1.00 79.44 101 VAL A CA 1
ATOM 745 C C . VAL A 1 101 ? -3.276 -9.921 9.981 1.00 79.44 101 VAL A C 1
ATOM 747 O O . VAL A 1 101 ? -3.148 -9.809 11.201 1.00 79.44 101 VAL A O 1
ATOM 750 N N . ASN A 1 102 ? -2.288 -10.311 9.178 1.00 82.00 102 ASN A N 1
ATOM 751 C CA . ASN A 1 102 ? -0.989 -10.756 9.673 1.00 82.00 102 ASN A CA 1
ATOM 752 C C . ASN A 1 102 ? -0.053 -9.586 10.005 1.00 82.00 102 ASN A C 1
ATOM 754 O O . ASN A 1 102 ? 0.536 -9.563 11.083 1.00 82.00 102 ASN A O 1
ATOM 758 N N . GLU A 1 103 ? 0.059 -8.612 9.103 1.00 81.19 103 GLU A N 1
ATOM 759 C CA . GLU A 1 103 ? 1.044 -7.526 9.189 1.00 81.19 103 GLU A CA 1
ATOM 760 C C . GLU A 1 103 ? 0.507 -6.305 9.946 1.00 81.19 103 GLU A C 1
ATOM 762 O O . GLU A 1 103 ? 1.256 -5.561 10.580 1.00 81.19 103 GLU A O 1
ATOM 767 N N . HIS A 1 104 ? -0.815 -6.107 9.944 1.00 76.81 104 HIS A N 1
ATOM 768 C CA . HIS A 1 104 ? -1.459 -4.942 10.552 1.00 76.81 104 HIS A CA 1
ATOM 769 C C . HIS A 1 104 ? -2.611 -5.307 11.501 1.00 76.81 104 HIS A C 1
ATOM 771 O O . HIS A 1 104 ? -3.674 -4.680 11.454 1.00 76.81 104 HIS A O 1
ATOM 777 N N . PRO A 1 105 ? -2.423 -6.237 12.460 1.00 72.12 105 PRO A N 1
ATOM 778 C CA . PRO A 1 105 ? -3.500 -6.668 13.354 1.00 72.12 105 PRO A CA 1
ATOM 779 C C . PRO A 1 105 ? -4.089 -5.502 14.164 1.00 72.12 105 PRO A C 1
ATOM 781 O O . PRO A 1 105 ? -5.292 -5.446 14.404 1.00 72.12 105 PRO A O 1
ATOM 784 N N . LYS A 1 106 ? -3.263 -4.506 14.516 1.00 73.06 106 LYS A N 1
ATOM 785 C CA . LYS A 1 106 ? -3.696 -3.303 15.247 1.00 73.06 106 LYS A CA 1
ATOM 786 C C . LYS A 1 106 ? -4.642 -2.408 14.446 1.00 73.06 106 LYS A C 1
ATOM 788 O O . LYS A 1 106 ? -5.489 -1.758 15.048 1.00 73.06 106 LYS A O 1
ATOM 793 N N . VAL A 1 107 ? -4.527 -2.393 13.118 1.00 68.81 107 VAL A N 1
ATOM 794 C CA . VAL A 1 107 ? -5.439 -1.648 12.233 1.00 68.81 107 VAL A CA 1
ATOM 795 C C . VAL A 1 107 ? -6.841 -2.244 12.300 1.00 68.81 107 VAL A C 1
ATOM 797 O O . VAL A 1 107 ? -7.834 -1.527 12.278 1.00 68.81 107 VAL A O 1
ATOM 800 N N . LEU A 1 108 ? -6.918 -3.563 12.448 1.00 64.19 108 LEU A N 1
ATOM 801 C CA . LEU A 1 108 ? -8.175 -4.289 12.508 1.00 64.19 108 LEU A CA 1
ATOM 802 C C . LEU A 1 108 ? -8.808 -4.299 13.902 1.00 64.19 108 LEU A C 1
ATOM 804 O O . LEU A 1 108 ? -10.028 -4.294 14.019 1.00 64.19 108 LEU A O 1
ATOM 808 N N . THR A 1 109 ? -8.004 -4.348 14.966 1.00 66.00 109 THR A N 1
ATOM 809 C CA . THR A 1 109 ? -8.522 -4.558 16.330 1.00 66.00 109 THR A CA 1
ATOM 810 C C . THR A 1 109 ? -8.396 -3.350 17.250 1.00 66.00 109 THR A C 1
ATOM 812 O O . THR A 1 109 ? -8.957 -3.378 18.345 1.00 66.00 109 THR A O 1
ATOM 815 N N . GLY A 1 110 ? -7.616 -2.340 16.864 1.00 68.69 110 GLY A N 1
ATOM 816 C CA . GLY A 1 110 ? -7.226 -1.225 17.728 1.00 68.69 110 GLY A CA 1
ATOM 817 C C . GLY A 1 110 ? -7.642 0.158 17.236 1.00 68.69 110 GLY A C 1
ATOM 818 O O . GLY A 1 110 ? -7.508 1.109 18.002 1.00 68.69 110 GLY A O 1
ATOM 819 N N . LEU A 1 111 ? -8.141 0.288 16.002 1.00 74.69 111 LEU A N 1
ATOM 820 C CA . LEU A 1 111 ? -8.601 1.577 15.489 1.00 74.69 111 LEU A CA 1
ATOM 821 C C . LEU A 1 111 ? -10.012 1.911 15.988 1.00 74.69 111 LEU A C 1
ATOM 823 O O . LEU A 1 111 ? -10.881 1.037 15.990 1.00 74.69 111 LEU A O 1
ATOM 827 N N . PRO A 1 112 ? -10.270 3.176 16.365 1.00 83.44 112 PRO A N 1
ATOM 828 C CA . PRO A 1 112 ? -11.627 3.682 16.509 1.00 83.44 112 PRO A CA 1
ATOM 829 C C . PRO A 1 112 ? -12.409 3.521 15.199 1.00 83.44 112 PRO A C 1
ATOM 831 O O . PRO A 1 112 ? -11.862 3.761 14.123 1.00 83.44 112 PRO A O 1
ATOM 834 N N . ASP A 1 113 ? -13.707 3.217 15.286 1.00 80.62 113 ASP A N 1
ATOM 835 C CA . ASP A 1 113 ? -14.568 2.976 14.116 1.00 80.62 113 ASP A CA 1
ATOM 836 C C . ASP A 1 113 ? -14.481 4.096 13.065 1.00 80.62 113 ASP A C 1
ATOM 838 O O . ASP A 1 113 ? -14.434 3.835 11.865 1.00 80.62 113 ASP A O 1
ATOM 842 N N . LYS A 1 114 ? -14.398 5.357 13.512 1.00 83.94 114 LYS A N 1
ATOM 843 C CA . LYS A 1 114 ? -14.249 6.524 12.631 1.00 83.94 114 LYS A CA 1
ATOM 844 C C . LYS A 1 114 ? -12.959 6.469 11.808 1.00 83.94 114 LYS A C 1
ATOM 846 O O . LYS A 1 114 ? -13.001 6.697 10.605 1.00 83.94 114 LYS A O 1
ATOM 851 N N . GLU A 1 115 ? -11.834 6.175 12.451 1.00 83.75 115 GLU A N 1
ATOM 852 C CA . GLU A 1 115 ? -10.526 6.115 11.791 1.00 83.75 115 GLU A CA 1
ATOM 853 C C . GLU A 1 115 ? -10.426 4.888 10.883 1.00 83.75 115 GLU A C 1
ATOM 855 O O . GLU A 1 115 ? -9.859 4.958 9.795 1.00 83.75 115 GLU A O 1
ATOM 860 N N . PHE A 1 116 ? -11.044 3.777 11.289 1.00 81.50 116 PHE A N 1
ATOM 861 C CA . PHE A 1 116 ? -11.160 2.592 10.452 1.00 81.50 116 PHE A CA 1
ATOM 862 C C . PHE A 1 116 ? -11.942 2.887 9.162 1.00 81.50 116 PHE A C 1
ATOM 864 O O . PHE A 1 116 ? -11.462 2.588 8.071 1.00 81.50 116 PHE A O 1
ATOM 871 N N . LEU A 1 117 ? -13.114 3.527 9.259 1.00 82.50 117 LEU A N 1
ATOM 872 C CA . LEU A 1 117 ? -13.906 3.934 8.091 1.00 82.50 117 LEU A CA 1
ATOM 873 C C . LEU A 1 117 ? -13.158 4.922 7.190 1.00 82.50 117 LEU A C 1
ATOM 875 O O . LEU A 1 117 ? -13.278 4.866 5.965 1.00 82.50 117 LEU A O 1
ATOM 879 N N . GLU A 1 118 ? -12.371 5.811 7.786 1.00 85.50 118 GLU A N 1
ATOM 880 C CA . GLU A 1 118 ? -11.534 6.759 7.060 1.00 85.50 118 GLU A CA 1
ATOM 881 C C . GLU A 1 118 ? -10.427 6.044 6.267 1.00 85.50 118 GLU A C 1
ATOM 883 O O . GLU A 1 118 ? -10.271 6.297 5.071 1.00 85.50 118 GLU A O 1
ATOM 888 N N . LEU A 1 119 ? -9.751 5.060 6.871 1.00 83.75 119 LEU A N 1
ATOM 889 C CA . LEU A 1 119 ? -8.817 4.173 6.172 1.00 83.75 119 LEU A CA 1
ATOM 890 C C . LEU A 1 119 ? -9.493 3.427 5.012 1.00 83.75 119 LEU A C 1
ATOM 892 O O . LEU A 1 119 ? -8.946 3.390 3.911 1.00 83.75 119 LEU A O 1
ATOM 896 N N . VAL A 1 120 ? -10.683 2.855 5.235 1.00 81.94 120 VAL A N 1
ATOM 897 C CA . VAL A 1 120 ? -11.447 2.154 4.185 1.00 81.94 120 VAL A CA 1
ATOM 898 C C . VAL A 1 120 ? -11.728 3.087 3.005 1.00 81.94 120 VAL A C 1
ATOM 900 O O . VAL A 1 120 ? -11.569 2.700 1.848 1.00 81.94 120 VAL A O 1
ATOM 903 N N . SER A 1 121 ? -12.132 4.325 3.298 1.00 83.81 121 SER A N 1
ATOM 904 C CA . SER A 1 121 ? -12.418 5.351 2.295 1.00 83.81 121 SER A CA 1
ATOM 905 C C . SER A 1 121 ? -11.183 5.685 1.458 1.00 83.81 121 SER A C 1
ATOM 907 O O . SER A 1 121 ? -11.271 5.743 0.231 1.00 83.81 121 SER A O 1
ATOM 909 N N . TYR A 1 122 ? -10.017 5.836 2.093 1.00 86.12 122 TYR A N 1
ATOM 910 C CA . TYR A 1 122 ? -8.766 6.067 1.371 1.00 86.12 122 TYR A CA 1
ATOM 911 C C . TYR A 1 122 ? -8.356 4.887 0.511 1.00 86.12 122 TYR A C 1
ATOM 913 O O . TYR A 1 122 ? -8.032 5.090 -0.653 1.00 86.12 122 TYR A O 1
ATOM 921 N N . LEU A 1 123 ? -8.439 3.668 1.041 1.00 82.75 123 LEU A N 1
ATOM 922 C CA . LEU A 1 123 ? -8.136 2.461 0.280 1.00 82.75 123 LEU A CA 1
ATOM 923 C C . LEU A 1 123 ? -9.008 2.362 -0.970 1.00 82.75 123 LEU A C 1
ATOM 925 O O . LEU A 1 123 ? -8.484 2.132 -2.058 1.00 82.75 123 LEU A O 1
ATOM 929 N N . LYS A 1 124 ? -10.316 2.615 -0.833 1.00 82.75 124 LYS A N 1
ATOM 930 C CA . LYS A 1 124 ? -11.248 2.657 -1.964 1.00 82.75 124 LYS A CA 1
ATOM 931 C C . LYS A 1 124 ? -10.821 3.682 -3.016 1.00 82.75 124 LYS A C 1
ATOM 933 O O . LYS A 1 124 ? -10.744 3.320 -4.183 1.00 82.75 124 LYS A O 1
ATOM 938 N N . LYS A 1 125 ? -10.507 4.913 -2.602 1.00 84.75 125 LYS A N 1
ATOM 939 C CA . LYS A 1 125 ? -10.066 5.992 -3.503 1.00 84.75 125 LYS A CA 1
ATOM 940 C C . LYS A 1 125 ? -8.742 5.687 -4.192 1.00 84.75 125 LYS A C 1
ATOM 942 O O . LYS A 1 125 ? -8.615 5.925 -5.380 1.00 84.75 125 LYS A O 1
ATOM 947 N N . THR A 1 126 ? -7.765 5.120 -3.483 1.00 83.38 126 THR A N 1
ATOM 948 C CA . THR A 1 126 ? -6.504 4.650 -4.084 1.00 83.38 126 THR A CA 1
ATOM 949 C C . THR A 1 126 ? -6.756 3.633 -5.196 1.00 83.38 126 THR A C 1
ATOM 951 O O . THR A 1 126 ? -5.939 3.511 -6.105 1.00 83.38 126 THR A O 1
ATOM 954 N N . GLY A 1 127 ? -7.882 2.914 -5.122 1.00 77.44 127 GLY A N 1
ATOM 955 C CA . GLY A 1 127 ? -8.301 1.952 -6.125 1.00 77.44 127 GLY A CA 1
ATOM 956 C C . GLY A 1 127 ? -9.141 2.488 -7.286 1.00 77.44 127 GLY A C 1
ATOM 957 O O . GLY A 1 127 ? -9.616 1.693 -8.099 1.00 77.44 127 GLY A O 1
ATOM 958 N N . GLU A 1 128 ? -9.382 3.797 -7.347 1.00 84.00 128 GLU A N 1
ATOM 959 C CA . GLU A 1 128 ? -10.055 4.445 -8.475 1.00 84.00 128 GLU A CA 1
ATOM 960 C C . GLU A 1 128 ? -9.048 4.640 -9.621 1.00 84.00 128 GLU A C 1
ATOM 962 O O . GLU A 1 128 ? -7.889 4.975 -9.383 1.00 84.00 128 GLU A O 1
ATOM 967 N N . ASP A 1 129 ? -9.458 4.378 -10.869 1.00 79.44 129 ASP A N 1
ATOM 968 C CA . ASP A 1 129 ? -8.533 4.312 -12.013 1.00 79.44 129 ASP A CA 1
ATOM 969 C C . ASP A 1 129 ? -7.763 5.636 -12.228 1.00 79.44 129 ASP A C 1
ATOM 971 O O . ASP A 1 129 ? -6.588 5.629 -12.592 1.00 79.44 129 ASP A O 1
ATOM 975 N N . ASP A 1 130 ? -8.400 6.786 -12.015 1.00 84.31 130 ASP A N 1
ATOM 976 C CA . ASP A 1 130 ? -7.792 8.116 -12.129 1.00 84.31 130 ASP A CA 1
ATOM 977 C C . AS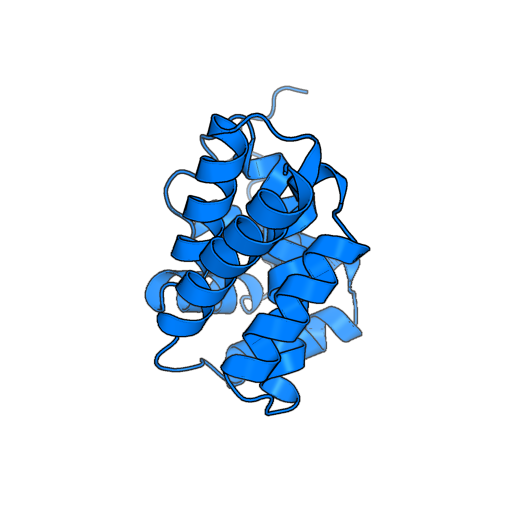P A 1 130 ? -6.744 8.368 -11.037 1.00 84.31 130 ASP A C 1
ATOM 979 O O . ASP A 1 130 ? -5.646 8.859 -11.323 1.00 84.31 130 ASP A O 1
ATOM 983 N N . VAL A 1 131 ? -7.044 7.958 -9.806 1.00 86.62 131 VAL A N 1
ATOM 984 C CA . VAL A 1 131 ? -6.128 8.049 -8.667 1.00 86.62 131 VAL A CA 1
ATOM 985 C C . VAL A 1 131 ? -4.956 7.082 -8.830 1.00 86.62 131 VAL A C 1
ATOM 987 O O . VAL A 1 131 ? -3.809 7.492 -8.660 1.00 86.62 131 VAL A O 1
ATOM 990 N N . GLU A 1 132 ? -5.202 5.827 -9.219 1.00 86.94 132 GLU A N 1
ATOM 991 C CA . GLU A 1 132 ? -4.142 4.849 -9.482 1.00 86.94 132 GLU A CA 1
ATOM 992 C C . GLU A 1 132 ? -3.214 5.346 -10.600 1.00 86.94 132 GLU A C 1
ATOM 994 O O . GLU A 1 132 ? -1.989 5.326 -10.455 1.00 86.94 132 GLU A O 1
ATOM 999 N N . ASN A 1 133 ? -3.772 5.858 -11.698 1.00 86.56 133 ASN A N 1
ATOM 1000 C CA . ASN A 1 133 ? -2.972 6.413 -12.788 1.00 86.56 133 ASN A CA 1
ATOM 1001 C C . ASN A 1 133 ? -2.169 7.644 -12.355 1.00 86.56 133 ASN A C 1
ATOM 1003 O O . ASN A 1 133 ? -1.015 7.786 -12.774 1.00 86.56 133 ASN A O 1
ATOM 1007 N N . CYS A 1 134 ? -2.733 8.505 -11.505 1.00 89.44 134 CYS A N 1
ATOM 1008 C CA . CYS A 1 134 ? -2.005 9.614 -10.895 1.00 89.44 134 CYS A CA 1
ATOM 1009 C C . CYS A 1 134 ? -0.824 9.101 -10.060 1.00 89.44 134 CYS A C 1
ATOM 1011 O O . CYS A 1 134 ? 0.301 9.552 -10.277 1.00 89.44 134 CYS A O 1
ATOM 1013 N N . ILE A 1 135 ? -1.044 8.109 -9.187 1.00 89.38 135 ILE A N 1
ATOM 1014 C CA . ILE A 1 135 ? -0.002 7.533 -8.325 1.00 89.38 135 ILE A CA 1
ATOM 1015 C C . ILE A 1 135 ? 1.117 6.931 -9.174 1.00 89.38 135 ILE A C 1
ATOM 1017 O O . ILE A 1 135 ? 2.283 7.277 -9.000 1.00 89.38 135 ILE A O 1
ATOM 1021 N N . LEU A 1 136 ? 0.776 6.065 -10.131 1.00 88.50 136 LEU A N 1
ATOM 1022 C CA . LEU A 1 136 ? 1.759 5.424 -11.006 1.00 88.50 136 LEU A CA 1
ATOM 1023 C C . LEU A 1 136 ? 2.553 6.458 -11.808 1.00 88.50 136 LEU A C 1
ATOM 1025 O O . LEU A 1 136 ? 3.769 6.329 -11.931 1.00 88.50 136 LEU A O 1
ATOM 1029 N N . SER A 1 137 ? 1.896 7.508 -12.301 1.00 85.88 137 SER A N 1
ATOM 1030 C CA . SER A 1 137 ? 2.562 8.592 -13.029 1.00 85.88 137 SER A CA 1
ATOM 1031 C C . SER A 1 137 ? 3.468 9.430 -12.127 1.00 85.88 137 SER A C 1
ATOM 1033 O O . SER A 1 137 ? 4.544 9.836 -12.557 1.00 85.88 137 SER A O 1
ATOM 1035 N N . ALA A 1 138 ? 3.056 9.701 -10.887 1.00 86.81 138 ALA A N 1
ATOM 1036 C CA . ALA A 1 138 ? 3.830 10.475 -9.922 1.00 86.81 138 ALA A CA 1
ATOM 1037 C C . ALA A 1 138 ? 5.090 9.724 -9.470 1.00 86.81 138 ALA A C 1
ATOM 1039 O O . ALA A 1 138 ? 6.167 10.312 -9.448 1.00 86.81 138 ALA A O 1
ATOM 1040 N N . VAL A 1 139 ? 4.983 8.418 -9.205 1.00 85.38 139 VAL A N 1
ATOM 1041 C CA . VAL A 1 139 ? 6.134 7.576 -8.829 1.00 85.38 139 VAL A CA 1
ATOM 1042 C C . VAL A 1 139 ? 7.083 7.351 -10.012 1.00 85.38 139 VAL A C 1
ATOM 1044 O O . VAL A 1 139 ? 8.292 7.258 -9.825 1.00 85.38 139 VAL A O 1
ATOM 1047 N N . SER A 1 140 ? 6.550 7.285 -11.236 1.00 72.31 140 SER A N 1
ATOM 1048 C CA . SER A 1 140 ? 7.343 7.029 -12.448 1.00 72.31 140 SER A CA 1
ATOM 1049 C C . SER A 1 140 ? 8.084 8.258 -12.982 1.00 72.31 140 SER A C 1
ATOM 1051 O O . SER A 1 140 ? 8.958 8.117 -13.843 1.00 72.31 140 SER A O 1
ATOM 1053 N N . LYS A 1 141 ? 7.759 9.467 -12.503 1.00 69.44 141 LYS A N 1
ATOM 1054 C CA . LYS A 1 141 ? 8.526 10.671 -12.837 1.00 69.44 141 LYS A CA 1
ATOM 1055 C C . LYS A 1 141 ? 9.904 10.579 -12.174 1.00 69.44 141 LYS A C 1
ATOM 1057 O O . LYS A 1 141 ? 9.971 10.302 -10.977 1.00 69.44 141 LYS A O 1
ATOM 1062 N N . PRO A 1 142 ? 11.006 10.840 -12.903 1.00 50.19 142 PRO A N 1
ATOM 1063 C CA . PRO A 1 142 ? 12.310 10.961 -12.271 1.00 50.19 142 PRO A CA 1
ATOM 1064 C C . PRO A 1 142 ? 12.210 12.044 -11.200 1.00 50.19 142 PRO A C 1
ATOM 1066 O O . PRO A 1 142 ? 11.738 13.152 -11.471 1.00 50.19 142 PRO A O 1
ATOM 1069 N N . ALA A 1 143 ? 12.589 11.697 -9.972 1.00 46.88 143 ALA A N 1
ATOM 1070 C CA . ALA A 1 143 ? 12.542 12.616 -8.856 1.00 46.88 143 ALA A CA 1
ATOM 1071 C C . ALA A 1 143 ? 13.418 13.832 -9.188 1.00 46.88 143 ALA A C 1
ATOM 1073 O O . ALA A 1 143 ? 14.645 13.763 -9.137 1.00 46.88 143 ALA A O 1
ATOM 1074 N N . ASN A 1 144 ? 12.792 14.965 -9.508 1.00 37.97 144 ASN A N 1
ATOM 1075 C CA . ASN A 1 144 ? 13.431 16.257 -9.321 1.00 37.97 144 ASN A CA 1
ATOM 1076 C C . ASN A 1 144 ? 13.561 16.441 -7.805 1.00 37.97 144 ASN A C 1
ATOM 1078 O O . ASN A 1 144 ? 12.715 17.066 -7.170 1.00 37.97 144 ASN A O 1
ATOM 1082 N N . LEU A 1 145 ? 14.610 15.855 -7.221 1.00 42.44 145 LEU A N 1
ATOM 1083 C CA . LEU A 1 145 ? 15.033 16.001 -5.821 1.00 42.44 145 LEU A CA 1
ATOM 1084 C C . LEU A 1 145 ? 15.550 17.429 -5.545 1.00 42.44 145 LEU A C 1
ATOM 1086 O O . LEU A 1 145 ? 16.607 17.619 -4.954 1.00 42.44 145 LEU A O 1
ATOM 1090 N N . GLY A 1 146 ? 14.834 18.443 -6.030 1.00 35.03 146 GLY A N 1
ATOM 1091 C CA . GLY A 1 146 ? 15.245 19.843 -6.009 1.00 35.03 146 GLY A CA 1
ATOM 1092 C C . GLY A 1 146 ? 14.156 20.819 -5.578 1.00 35.03 146 GLY A C 1
ATOM 1093 O O . GLY A 1 146 ? 14.390 22.020 -5.618 1.00 35.03 146 GLY A O 1
ATOM 1094 N N . GLY A 1 147 ? 12.975 20.362 -5.163 1.00 38.62 147 GLY A N 1
ATOM 1095 C CA . GLY A 1 147 ? 11.907 21.285 -4.808 1.00 38.62 147 GLY A CA 1
ATOM 1096 C C . GLY A 1 147 ? 10.915 20.697 -3.827 1.00 38.62 147 GLY A C 1
ATOM 1097 O O . GLY A 1 147 ? 10.363 19.631 -4.056 1.00 38.62 147 GLY A O 1
ATOM 1098 N N . ASP A 1 148 ? 10.627 21.486 -2.800 1.00 42.47 148 ASP A N 1
ATOM 1099 C CA . ASP A 1 148 ? 9.349 21.475 -2.095 1.00 42.47 148 ASP A CA 1
ATOM 1100 C C . ASP A 1 148 ? 9.181 20.546 -0.877 1.00 42.47 148 ASP A C 1
ATOM 1102 O O . ASP A 1 148 ? 8.091 20.065 -0.578 1.00 42.47 148 ASP A O 1
ATOM 1106 N N . ALA A 1 149 ? 10.212 20.478 -0.025 1.00 42.75 149 ALA A N 1
ATOM 1107 C CA . ALA A 1 149 ? 9.984 20.318 1.423 1.00 42.75 149 ALA A CA 1
ATOM 1108 C C . ALA A 1 149 ? 9.191 21.507 2.029 1.00 42.75 149 ALA A C 1
ATOM 1110 O O . ALA A 1 149 ? 8.773 21.465 3.181 1.00 42.75 149 ALA A O 1
ATOM 1111 N N . SER A 1 150 ? 8.971 22.568 1.248 1.00 43.62 150 SER A N 1
ATOM 1112 C CA . SER A 1 150 ? 8.219 23.770 1.609 1.00 43.62 150 SER A CA 1
ATOM 1113 C C . SER A 1 150 ? 6.714 23.671 1.319 1.00 43.62 150 SER A C 1
ATOM 1115 O O . SER A 1 150 ? 5.952 24.478 1.851 1.00 43.62 150 SER A O 1
ATOM 1117 N N . ARG A 1 151 ? 6.258 22.683 0.531 1.00 43.53 151 ARG A N 1
ATOM 1118 C CA . ARG A 1 151 ? 4.833 22.528 0.176 1.00 43.53 151 ARG A CA 1
ATOM 1119 C C . ARG A 1 151 ? 3.979 22.016 1.324 1.00 43.53 151 ARG A C 1
ATOM 1121 O O . ARG A 1 151 ? 2.805 22.358 1.443 1.00 43.53 151 ARG A O 1
ATOM 1128 N N . TRP A 1 152 ? 4.589 21.206 2.177 1.00 49.09 152 TRP A N 1
ATOM 1129 C CA . TRP A 1 152 ? 3.968 20.652 3.365 1.00 49.09 152 TRP A CA 1
ATOM 1130 C C . TRP A 1 152 ? 4.565 21.385 4.551 1.00 49.09 152 TRP A C 1
ATOM 1132 O O . TRP A 1 152 ? 5.687 21.108 4.955 1.00 49.09 152 TRP A O 1
ATOM 1142 N N . ASN A 1 153 ? 3.827 22.377 5.047 1.00 35.44 153 ASN A N 1
ATOM 1143 C CA . ASN A 1 153 ? 4.185 23.275 6.144 1.00 35.44 153 ASN A CA 1
ATOM 1144 C C . ASN A 1 153 ? 4.300 22.497 7.477 1.00 35.44 153 ASN A C 1
ATOM 1146 O O . ASN A 1 153 ? 3.509 22.673 8.403 1.00 35.44 153 ASN A O 1
ATOM 1150 N N . LEU A 1 154 ? 5.257 21.572 7.548 1.00 40.94 154 LEU A N 1
ATOM 1151 C CA . LEU A 1 154 ? 5.647 20.833 8.734 1.00 40.94 154 LEU A CA 1
ATOM 1152 C C . LEU A 1 154 ? 6.556 21.760 9.536 1.00 40.94 154 LEU A C 1
ATOM 1154 O O . LEU A 1 154 ? 7.768 21.809 9.335 1.00 40.94 154 LEU A O 1
ATOM 1158 N N . ARG A 1 155 ? 5.945 22.534 10.435 1.00 34.06 155 ARG A N 1
ATOM 1159 C CA . ARG A 1 155 ? 6.675 23.104 11.567 1.00 34.06 155 ARG A CA 1
ATOM 1160 C C . ARG A 1 155 ? 7.218 21.931 12.385 1.00 34.06 155 ARG A C 1
ATOM 1162 O O . ARG A 1 155 ? 6.427 21.194 12.974 1.00 34.06 155 ARG A O 1
ATOM 1169 N N . LEU A 1 156 ? 8.537 21.741 12.327 1.00 37.84 156 LEU A N 1
ATOM 1170 C CA . LEU A 1 156 ? 9.298 20.985 13.324 1.00 37.84 156 LEU A CA 1
ATOM 1171 C C . LEU A 1 156 ? 9.103 21.608 14.710 1.00 37.84 156 LEU A C 1
ATOM 1173 O O . LEU A 1 156 ? 9.025 22.858 14.780 1.00 37.84 156 LEU A O 1
#

Secondary structure (DSSP, 8-state):
-HHHHHHHHHHHHHHHHHHH-----HHHHHHHHHHHHH-HHHHHHHHHHHHHHHSTTSTTSTTHHHHIIIIIHHHHHHHHHHHHTT--HHHHHHHHHHHHHHH-HHHHHSS-HHHHHHHHHHHHHHTSHHHHHHHHHHHHS---TTS-TTSS----

Radius of gyration: 15.42 Å; Cα contacts (8 Å, |Δi|>4): 129; chains: 1; bounding box: 34×38×36 Å

Foldseek 3Di:
DLVVVLLVLLLLLLVLLLVQADDDPLVLLVLLLVVCVVPVVVSLVLLLVLLCVLQPPLVVDPCSSVCSNQPQSVLVNVLSVCVVVVPDSVRSSVVSSVCCVVRPVCLRRPDDPVVNVVSSSSSNRCSHPRSVVSSSVSSNPDDPVPDDPPVNPDDD

Nearest PDB structures (foldseek):
  6wm3-assembly1_3  TM=1.738E-01  e=8.566E+00  Homo sapiens

Solvent-accessible surface area (backbone atoms only — not comparable to full-atom values): 8637 Å² total; per-residue (Å²): 112,69,67,64,52,37,53,52,48,42,48,52,44,33,51,57,22,59,68,51,61,81,77,82,63,61,68,41,50,51,50,51,54,51,44,32,73,76,36,52,67,63,38,46,53,38,41,29,52,20,45,45,71,42,33,88,69,32,65,82,36,94,55,34,56,60,42,29,64,74,44,50,34,58,49,50,54,50,50,50,50,41,53,73,72,64,51,51,67,68,55,43,32,53,50,53,41,52,46,44,57,70,79,36,44,56,66,65,75,64,51,56,69,69,59,41,53,49,52,38,51,50,51,35,46,52,28,32,61,69,29,38,51,42,26,36,52,52,49,67,44,80,79,72,91,78,74,62,83,72,76,58,84,74,79,126

Sequence (156 aa):
MRILIVIGAAAAVIGGTVATFKVPNTAGQQQVLASYQADPKATLLSIETAILECVPGIAQSRVGMSFTRSVIAPLYVHLLHLRKEGADKAAISAQMQKWIVNEHPKVLTGLPDKEFLELVSYLKKTGEDDVENCILSAVSKPANLGGDASRWNLRL